Protein AF-A0A432M3Z9-F1 (afdb_monomer_lite)

Secondary structure (DSSP, 8-state):
-PPPPEEEEEEEEEEETT---TTS-EEEEEEEEE---EE-TTSSEEEEEEEEEEEE------GGGTTSSSBS---EEEEEEEEEEEES-TT-GGGGEEEEEEEEEESS-BSS--SSEEEEEEEEEE-SSEEEEEEEEE-TTSSSS---EEEEEEEEE-

Structure (mmCIF, N/CA/C/O backbone):
data_AF-A0A432M3Z9-F1
#
_entry.id   AF-A0A432M3Z9-F1
#
loop_
_atom_site.group_PDB
_atom_site.id
_atom_site.type_symbol
_atom_site.label_atom_id
_atom_site.label_alt_id
_atom_site.label_comp_id
_atom_site.label_asym_id
_atom_site.label_entity_id
_atom_site.label_seq_id
_atom_site.pdbx_PDB_ins_code
_atom_site.Cartn_x
_atom_site.Cartn_y
_atom_site.Cartn_z
_atom_site.occupancy
_atom_site.B_iso_or_equiv
_atom_site.auth_seq_id
_atom_site.auth_comp_id
_atom_site.auth_asym_id
_atom_site.auth_atom_id
_atom_site.pdbx_PDB_model_num
ATOM 1 N N . MET A 1 1 ? -12.834 -13.686 23.225 1.00 42.81 1 MET A N 1
ATOM 2 C CA . MET A 1 1 ? -12.221 -14.576 22.219 1.00 42.81 1 MET A CA 1
ATOM 3 C C . MET A 1 1 ? -11.475 -13.663 21.262 1.00 42.81 1 MET A C 1
ATOM 5 O O . MET A 1 1 ? -12.020 -12.600 21.002 1.00 42.81 1 MET A O 1
ATOM 9 N N . ALA A 1 2 ? -10.248 -13.990 20.851 1.00 51.41 2 ALA A N 1
ATOM 10 C CA . ALA A 1 2 ? -9.587 -13.244 19.776 1.00 51.41 2 ALA A CA 1
ATOM 11 C C . ALA A 1 2 ? -10.415 -13.445 18.501 1.00 51.41 2 ALA A C 1
ATOM 13 O O . ALA A 1 2 ? -10.772 -14.590 18.201 1.00 51.41 2 ALA A O 1
ATOM 14 N N . GLU A 1 3 ? -10.801 -12.364 17.828 1.00 69.38 3 GLU A N 1
ATOM 15 C CA . GLU A 1 3 ? -11.410 -12.488 16.507 1.00 69.38 3 GLU A CA 1
ATOM 16 C C . GLU A 1 3 ? -10.296 -12.853 15.513 1.00 69.38 3 GLU A C 1
ATOM 18 O O . GLU A 1 3 ? -9.117 -12.565 15.719 1.00 69.38 3 GLU A O 1
ATOM 23 N N . GLY A 1 4 ? -10.635 -13.619 14.475 1.00 80.94 4 GLY A N 1
ATOM 24 C CA . GLY A 1 4 ? -9.670 -13.920 13.417 1.00 80.94 4 GLY A CA 1
ATOM 25 C C . GLY A 1 4 ? -9.244 -12.640 12.684 1.00 80.94 4 GLY A C 1
ATOM 26 O O . GLY A 1 4 ? -9.907 -11.611 12.817 1.00 80.94 4 GLY A O 1
ATOM 27 N N . PRO A 1 5 ? -8.164 -12.685 11.884 1.00 92.25 5 PRO A N 1
ATOM 28 C CA . PRO A 1 5 ? -7.791 -11.542 11.064 1.00 92.25 5 PRO A CA 1
ATOM 29 C C . PRO A 1 5 ? -8.953 -11.136 10.155 1.00 92.25 5 PRO A C 1
ATOM 31 O O . PRO A 1 5 ? -9.618 -11.984 9.557 1.00 92.25 5 PRO A O 1
ATOM 34 N N . ARG A 1 6 ? -9.166 -9.828 10.047 1.00 94.75 6 ARG A N 1
ATOM 35 C CA . ARG A 1 6 ? -10.121 -9.220 9.129 1.00 94.75 6 ARG A CA 1
ATOM 36 C C . ARG A 1 6 ? -9.460 -9.057 7.771 1.00 94.75 6 ARG A C 1
ATOM 38 O O . ARG A 1 6 ? -8.341 -8.545 7.695 1.00 94.75 6 ARG A O 1
ATOM 45 N N . PHE A 1 7 ? -10.137 -9.472 6.710 1.00 96.81 7 PHE A N 1
ATOM 46 C CA . PHE A 1 7 ? -9.528 -9.545 5.387 1.00 96.81 7 PHE A CA 1
ATOM 47 C C . PHE A 1 7 ? -10.153 -8.541 4.428 1.00 96.81 7 PHE A C 1
ATOM 49 O O . PHE A 1 7 ? -11.371 -8.380 4.390 1.00 96.81 7 PHE A O 1
ATOM 56 N N . SER A 1 8 ? -9.317 -7.904 3.615 1.00 97.31 8 SER A N 1
ATOM 57 C CA . SER A 1 8 ? -9.739 -6.991 2.556 1.00 97.31 8 SER A CA 1
ATOM 58 C C . SER A 1 8 ? -9.169 -7.422 1.213 1.00 97.31 8 SER A C 1
ATOM 60 O O . SER A 1 8 ? -8.011 -7.829 1.129 1.00 97.31 8 SER A O 1
ATOM 62 N N . ILE A 1 9 ? -9.962 -7.279 0.153 1.00 98.25 9 ILE A N 1
ATOM 63 C CA . ILE A 1 9 ? -9.470 -7.274 -1.229 1.0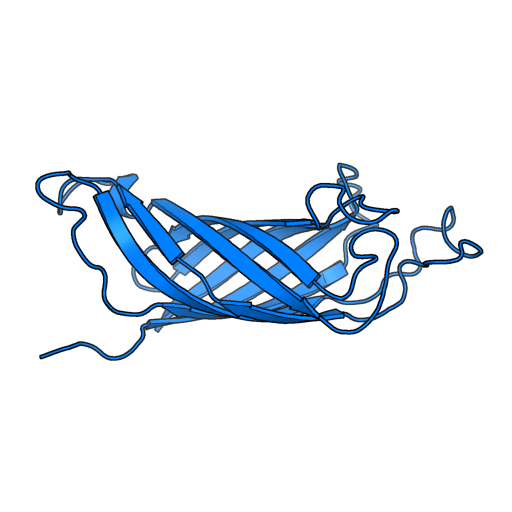0 98.25 9 ILE A CA 1
ATOM 64 C C . ILE A 1 9 ? -9.641 -5.863 -1.776 1.00 98.25 9 ILE A C 1
ATOM 66 O O . ILE A 1 9 ? -10.732 -5.300 -1.705 1.00 98.25 9 ILE A O 1
ATOM 70 N N . GLU A 1 10 ? -8.569 -5.303 -2.321 1.00 98.31 10 GLU A N 1
ATOM 71 C CA . GLU A 1 10 ? -8.475 -3.923 -2.785 1.00 98.31 10 GLU A CA 1
ATOM 72 C C . GLU A 1 10 ? -8.038 -3.902 -4.246 1.00 98.31 10 GLU A C 1
ATOM 74 O O . GLU A 1 10 ? -7.140 -4.642 -4.639 1.00 98.31 10 GLU A O 1
ATOM 79 N N . GLY A 1 11 ? -8.638 -3.032 -5.049 1.00 98.12 11 GLY A N 1
ATOM 80 C CA . GLY A 1 11 ? -8.248 -2.810 -6.436 1.00 98.12 11 GLY A CA 1
ATOM 81 C C . GLY A 1 11 ? -8.195 -1.326 -6.768 1.00 98.12 11 GLY A C 1
ATOM 82 O O . GLY A 1 11 ? -8.856 -0.505 -6.127 1.00 98.12 11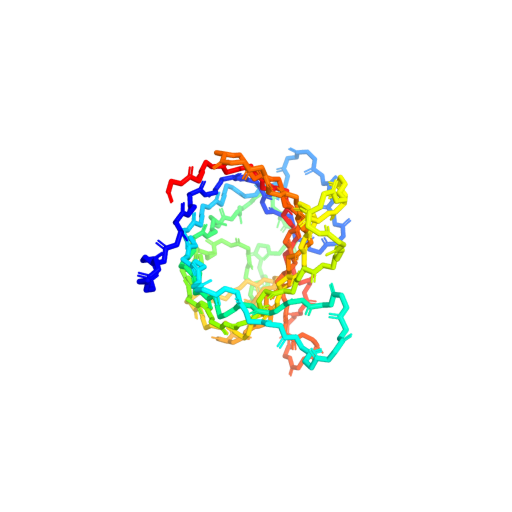 GLY A O 1
ATOM 83 N N . GLY A 1 12 ? -7.406 -0.976 -7.778 1.00 96.31 12 GLY A N 1
ATOM 84 C CA . GLY A 1 12 ? -7.318 0.401 -8.245 1.00 96.31 12 GLY A CA 1
ATOM 85 C C . GLY A 1 12 ? -6.271 0.605 -9.327 1.00 96.31 12 GLY A C 1
ATOM 86 O O . GLY A 1 12 ? -5.938 -0.319 -10.071 1.00 96.31 12 GLY A O 1
ATOM 87 N N . GLU A 1 13 ? -5.736 1.822 -9.383 1.00 94.25 13 GLU A N 1
ATOM 88 C CA . GLU A 1 13 ? -4.682 2.201 -10.322 1.00 94.25 13 GLU A CA 1
ATOM 89 C C . GLU A 1 13 ? -3.447 2.744 -9.604 1.00 94.25 13 GLU A C 1
ATOM 91 O O . GLU A 1 13 ? -3.549 3.478 -8.619 1.00 94.25 13 GLU A O 1
ATOM 96 N N . SER A 1 14 ? -2.278 2.384 -10.135 1.00 93.88 14 SER A N 1
ATOM 97 C CA . SER A 1 14 ? -0.959 2.833 -9.708 1.00 93.88 14 SER A CA 1
ATOM 98 C C . SER A 1 14 ? -0.372 3.844 -10.679 1.00 93.88 14 SER A C 1
ATOM 100 O O . SER A 1 14 ? -0.290 3.597 -11.882 1.00 93.88 14 SER A O 1
ATOM 102 N N . PHE A 1 15 ? 0.112 4.956 -10.140 1.00 92.69 15 PHE A N 1
ATOM 10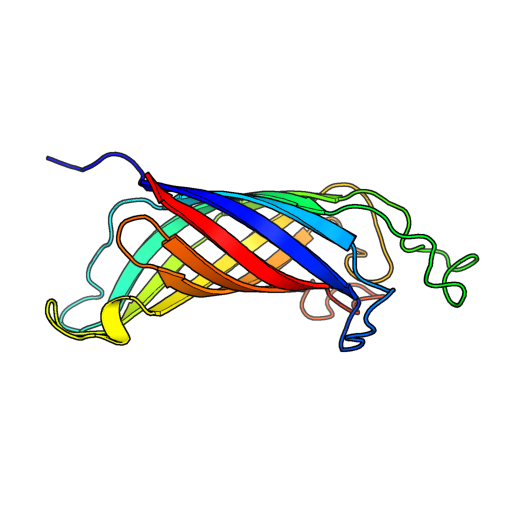3 C CA . PHE A 1 15 ? 0.700 6.071 -10.866 1.00 92.69 15 PHE A CA 1
ATOM 104 C C . PHE A 1 15 ? 2.159 6.261 -10.457 1.00 92.69 15 PHE A C 1
ATOM 106 O O . PHE A 1 15 ? 2.500 6.321 -9.276 1.00 92.69 15 PHE A O 1
ATOM 113 N N . LEU A 1 16 ? 3.030 6.384 -11.455 1.00 90.19 16 LEU A N 1
ATOM 114 C CA . LEU A 1 16 ? 4.470 6.488 -11.255 1.00 90.19 16 LEU A CA 1
ATOM 115 C C . LEU A 1 16 ? 4.864 7.912 -10.835 1.00 90.19 16 LEU A C 1
ATOM 117 O O . LEU A 1 16 ? 4.748 8.866 -11.613 1.00 90.19 16 LEU A O 1
ATOM 121 N N . GLY A 1 17 ? 5.441 8.053 -9.644 1.00 84.25 17 GLY A N 1
ATOM 122 C CA . GLY A 1 17 ? 5.809 9.348 -9.074 1.00 84.25 17 GLY A CA 1
ATOM 123 C C . GLY A 1 17 ? 4.619 10.291 -8.925 1.00 84.25 17 GLY A C 1
ATOM 124 O O . GLY A 1 17 ? 3.508 9.860 -8.641 1.00 84.25 17 GLY A O 1
ATOM 125 N N . GLY A 1 18 ? 4.845 11.594 -9.100 1.00 66.88 18 GLY A N 1
ATOM 126 C CA . GLY A 1 18 ? 3.789 12.615 -9.024 1.00 66.88 18 GLY A CA 1
ATOM 127 C C . GLY A 1 18 ? 2.982 12.804 -10.315 1.00 66.88 18 GLY A C 1
ATOM 128 O O . GLY A 1 18 ? 2.262 13.792 -10.436 1.00 66.88 18 GLY A O 1
ATOM 129 N N . TYR A 1 19 ? 3.140 11.923 -11.307 1.00 61.28 19 TYR A N 1
ATOM 130 C CA . TYR A 1 19 ? 2.476 12.054 -12.603 1.00 61.28 19 TYR A CA 1
ATOM 131 C C . TYR A 1 19 ? 1.135 11.318 -12.587 1.00 61.28 19 TYR A C 1
ATOM 133 O O . TYR A 1 19 ? 1.052 10.144 -12.935 1.00 61.28 19 TYR A O 1
ATOM 141 N N . PHE A 1 20 ? 0.080 12.028 -12.194 1.00 63.25 20 PHE A N 1
ATOM 142 C CA . PHE A 1 20 ? -1.303 11.577 -12.355 1.00 63.25 20 PHE A CA 1
ATOM 143 C C . PHE A 1 20 ? -1.798 11.942 -13.758 1.00 63.25 20 PHE A C 1
ATOM 145 O O . PHE A 1 20 ? -2.567 12.885 -13.940 1.00 63.25 20 PHE A O 1
ATOM 152 N N . THR A 1 21 ? -1.301 11.239 -1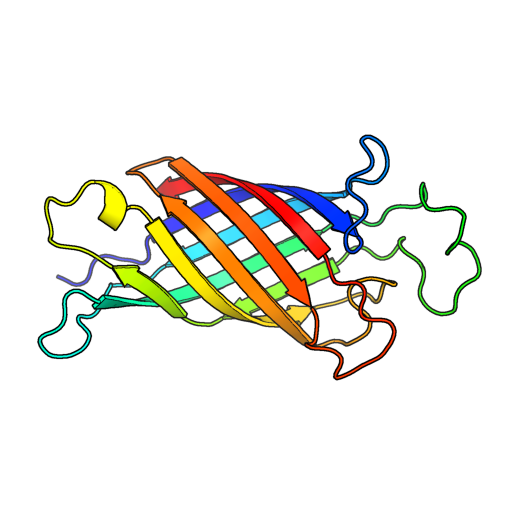4.774 1.00 65.50 21 THR A N 1
ATOM 153 C CA . THR A 1 21 ? -1.847 11.347 -16.132 1.00 65.50 21 THR A CA 1
ATOM 154 C C . THR A 1 21 ? -2.887 10.250 -16.326 1.00 65.50 21 THR A C 1
ATOM 156 O O . THR A 1 21 ? -2.597 9.083 -16.074 1.00 65.50 21 THR A O 1
ATOM 159 N N . TRP A 1 22 ? -4.069 10.605 -16.837 1.00 59.25 22 TRP A N 1
ATOM 160 C CA . TRP A 1 22 ? -5.205 9.691 -17.045 1.00 59.25 22 TRP A CA 1
ATOM 161 C C . TRP A 1 22 ? -4.897 8.426 -17.866 1.00 59.25 22 TRP A C 1
ATOM 163 O O . TRP A 1 22 ? -5.642 7.462 -17.778 1.00 59.25 22 TRP A O 1
ATOM 173 N N . ASN A 1 23 ? -3.808 8.410 -18.641 1.00 68.06 23 ASN A N 1
ATOM 174 C CA . ASN A 1 23 ? -3.412 7.274 -19.477 1.00 68.06 23 ASN A CA 1
ATOM 175 C C . ASN A 1 23 ? -2.127 6.574 -19.014 1.00 68.06 23 ASN A C 1
ATOM 177 O O . ASN A 1 23 ? -1.641 5.728 -19.757 1.00 68.06 23 ASN A O 1
ATOM 181 N N . ASP A 1 24 ? -1.577 6.911 -17.840 1.00 80.62 24 ASP A N 1
ATOM 182 C CA . ASP A 1 24 ? -0.309 6.366 -17.313 1.00 80.62 24 ASP A CA 1
ATOM 183 C C . ASP A 1 24 ? -0.503 5.456 -16.079 1.00 80.62 24 ASP A C 1
ATOM 185 O O . ASP A 1 24 ? 0.476 5.037 -15.446 1.00 80.62 24 ASP A O 1
ATOM 189 N N . GLY A 1 25 ? -1.759 5.162 -15.729 1.00 88.56 25 GLY A N 1
ATOM 190 C CA . GLY A 1 25 ? -2.119 4.234 -14.662 1.00 88.56 25 GLY A CA 1
ATOM 191 C C . GLY A 1 25 ? -1.765 2.788 -15.019 1.00 88.56 25 GLY A C 1
ATOM 192 O O . GLY A 1 25 ? -1.808 2.391 -16.185 1.00 88.56 25 GLY A O 1
ATOM 193 N N . ALA A 1 26 ? -1.403 1.998 -14.011 1.00 93.25 26 ALA A N 1
ATOM 194 C CA . ALA A 1 26 ? -1.356 0.541 -14.100 1.00 93.25 26 ALA A CA 1
ATOM 195 C C . ALA A 1 26 ? -2.386 -0.074 -13.152 1.00 93.25 26 ALA A C 1
ATOM 197 O O . ALA A 1 26 ? -2.409 0.314 -11.979 1.00 93.25 26 ALA A O 1
ATOM 198 N N . PRO A 1 27 ? -3.186 -1.050 -13.607 1.00 96.06 27 PRO A N 1
ATOM 199 C CA . PRO A 1 27 ? -4.042 -1.824 -12.724 1.00 96.06 27 PRO A CA 1
ATOM 200 C C . PRO A 1 27 ? -3.252 -2.417 -11.556 1.00 96.06 27 PRO A C 1
ATOM 202 O O . PRO A 1 27 ? -2.118 -2.874 -11.713 1.00 96.06 27 PRO A O 1
ATOM 205 N N . THR A 1 28 ? -3.856 -2.408 -10.376 1.00 98.00 28 THR A N 1
ATOM 206 C CA . THR A 1 28 ? -3.258 -2.988 -9.176 1.00 98.00 28 THR A CA 1
ATOM 207 C C . THR A 1 28 ? -4.312 -3.675 -8.320 1.00 98.00 28 THR A C 1
ATOM 209 O O . THR A 1 28 ? -5.474 -3.258 -8.298 1.00 98.00 28 THR A O 1
ATOM 212 N N . VAL A 1 29 ? -3.910 -4.742 -7.633 1.00 98.44 29 VAL A N 1
ATOM 213 C CA . VAL A 1 29 ? -4.757 -5.506 -6.715 1.00 98.44 29 VAL A CA 1
ATOM 214 C C . VAL A 1 29 ? -3.969 -5.905 -5.476 1.00 98.44 29 VAL A C 1
ATOM 216 O O . VAL A 1 29 ? -2.799 -6.281 -5.560 1.00 98.44 29 VAL A O 1
ATOM 219 N N . PHE A 1 30 ? -4.623 -5.852 -4.322 1.00 98.62 30 PHE A N 1
ATOM 220 C CA . PHE A 1 30 ? -4.053 -6.242 -3.043 1.00 98.62 30 PHE A CA 1
ATOM 221 C C . PHE A 1 30 ? -5.029 -7.088 -2.239 1.00 98.62 30 PHE A C 1
ATOM 223 O O . PHE A 1 30 ? -6.243 -6.912 -2.311 1.00 98.62 30 PHE A O 1
ATOM 230 N N . ALA A 1 31 ? -4.470 -7.991 -1.447 1.00 98.50 31 ALA A N 1
ATOM 231 C CA . ALA A 1 31 ? -5.155 -8.682 -0.374 1.00 98.50 31 ALA A CA 1
ATOM 232 C C . ALA A 1 31 ? -4.471 -8.305 0.939 1.00 98.50 31 ALA A C 1
ATOM 234 O O . ALA A 1 31 ? -3.251 -8.434 1.058 1.00 98.50 31 ALA A O 1
ATOM 235 N N . GLU A 1 32 ? -5.246 -7.850 1.913 1.00 97.94 32 GLU A N 1
ATOM 236 C CA . GLU A 1 32 ? -4.748 -7.417 3.214 1.00 97.94 32 GLU A CA 1
ATOM 237 C C . GLU A 1 32 ? -5.415 -8.228 4.325 1.00 97.94 32 GLU A C 1
ATOM 239 O O . GLU A 1 32 ? -6.616 -8.487 4.285 1.00 97.94 32 GLU A O 1
ATOM 244 N N . ALA A 1 33 ? -4.628 -8.625 5.320 1.00 97.81 33 ALA A N 1
ATOM 245 C CA . ALA A 1 33 ? -5.091 -9.226 6.560 1.00 97.81 33 ALA A CA 1
ATOM 246 C C . ALA A 1 33 ? -4.701 -8.309 7.721 1.00 97.81 33 ALA A C 1
ATOM 248 O O . ALA A 1 33 ? -3.516 -8.046 7.928 1.00 97.81 33 ALA A O 1
ATOM 249 N N . VAL A 1 34 ? -5.689 -7.842 8.482 1.00 97.19 34 VAL A N 1
ATOM 250 C CA . VAL A 1 34 ? -5.502 -6.976 9.652 1.00 97.19 34 VAL A CA 1
ATOM 251 C C . VAL A 1 34 ? -5.884 -7.757 10.898 1.00 97.19 34 VAL A C 1
ATOM 253 O O . VAL A 1 34 ? -6.988 -8.289 10.995 1.00 97.19 34 VAL A O 1
ATOM 256 N N . PHE A 1 35 ? -4.959 -7.839 11.844 1.00 96.62 35 PHE A N 1
ATOM 257 C CA . PHE A 1 35 ? -5.134 -8.594 13.080 1.00 96.62 35 PHE A CA 1
ATOM 258 C C . PHE A 1 35 ? -5.796 -7.735 14.167 1.00 96.62 35 PHE A C 1
ATOM 260 O O . PHE A 1 35 ? -6.142 -6.573 13.943 1.00 96.62 35 PHE A O 1
ATOM 267 N N . ASP A 1 36 ? -5.982 -8.314 15.352 1.00 94.81 36 ASP A N 1
ATOM 268 C CA . ASP A 1 36 ? -6.600 -7.628 16.483 1.00 94.81 36 ASP A CA 1
ATOM 269 C C . ASP A 1 36 ? -5.895 -6.302 16.815 1.00 94.81 36 ASP A C 1
ATOM 271 O O . ASP A 1 36 ? -4.667 -6.207 16.887 1.00 94.81 36 ASP A O 1
ATOM 275 N N . ALA A 1 37 ? -6.702 -5.265 17.042 1.00 93.62 37 ALA A N 1
ATOM 276 C CA . ALA A 1 37 ? -6.211 -3.957 17.441 1.00 93.62 37 ALA A CA 1
ATOM 277 C C . ALA A 1 37 ? -5.890 -3.924 18.941 1.00 93.62 37 ALA A C 1
ATOM 279 O O . ALA A 1 37 ? -6.686 -4.321 19.793 1.00 93.62 37 ALA A O 1
ATOM 280 N N . HIS A 1 38 ? -4.738 -3.358 19.271 1.00 93.88 38 HIS A N 1
ATOM 281 C CA . HIS A 1 38 ? -4.230 -3.211 20.622 1.00 93.88 38 HIS A CA 1
ATOM 282 C C . HIS A 1 38 ? -4.152 -1.729 21.012 1.00 93.88 38 HIS A C 1
ATOM 284 O O . HIS A 1 38 ? -3.668 -0.907 20.228 1.00 93.88 38 HIS A O 1
ATOM 290 N N . PRO A 1 39 ? -4.598 -1.350 22.223 1.00 93.62 39 PRO A N 1
ATOM 291 C CA . PRO A 1 39 ? -4.466 0.019 22.702 1.00 93.62 39 PRO A CA 1
ATOM 292 C C . PRO A 1 39 ? -2.997 0.380 22.932 1.00 93.62 39 PRO A C 1
ATOM 294 O O . PRO A 1 39 ? -2.197 -0.429 23.409 1.00 93.62 39 PRO A O 1
ATOM 297 N N . MET A 1 40 ? -2.640 1.626 22.631 1.00 91.94 40 MET A N 1
ATOM 298 C CA . MET A 1 40 ? -1.323 2.170 22.936 1.00 91.94 40 MET A CA 1
ATOM 299 C C . MET A 1 40 ? -1.363 2.876 24.296 1.00 91.94 40 MET A C 1
ATOM 301 O O . MET A 1 40 ? -1.632 4.078 24.394 1.00 91.94 40 MET A O 1
ATOM 305 N N . GLY A 1 41 ? -1.115 2.106 25.358 1.00 88.75 41 GLY A N 1
ATOM 306 C CA . GLY A 1 41 ? -1.170 2.590 26.738 1.00 88.75 41 GLY A CA 1
ATOM 307 C C . GLY A 1 41 ? -2.540 3.183 27.082 1.00 88.75 41 GLY A C 1
ATOM 308 O O . GLY A 1 41 ? -3.569 2.597 26.763 1.00 88.75 41 GLY A O 1
ATOM 309 N N . ASN A 1 42 ? -2.543 4.371 27.693 1.00 87.50 42 ASN A N 1
ATOM 310 C CA . ASN A 1 42 ? -3.765 5.098 28.070 1.00 87.50 42 ASN A CA 1
ATOM 311 C C . ASN A 1 42 ? -4.231 6.106 26.999 1.00 87.50 42 ASN A C 1
ATOM 313 O O . ASN A 1 42 ? -4.997 7.019 27.305 1.00 87.50 42 ASN A O 1
ATOM 317 N N . SER A 1 43 ? -3.723 6.014 25.767 1.00 88.38 43 SER A N 1
ATOM 318 C CA . SER A 1 43 ? -4.066 6.951 24.691 1.00 88.38 43 SER A CA 1
ATOM 319 C C . SER A 1 43 ? -5.288 6.496 23.885 1.00 88.38 43 SER A C 1
ATOM 321 O O . SER A 1 43 ? -5.716 5.348 23.965 1.00 88.38 43 SER A O 1
ATOM 323 N N . ALA A 1 44 ? -5.822 7.392 23.049 1.00 89.50 44 ALA A N 1
ATOM 324 C CA . ALA A 1 44 ? -6.857 7.064 22.063 1.00 89.50 44 ALA A CA 1
ATOM 325 C C . ALA A 1 44 ? -6.293 6.422 20.776 1.00 89.50 44 ALA A C 1
ATOM 327 O O . ALA A 1 44 ? -7.009 6.322 19.777 1.00 89.50 44 ALA A O 1
ATOM 328 N N . PHE A 1 45 ? -5.011 6.037 20.771 1.00 92.25 45 PHE A N 1
ATOM 329 C CA . PHE A 1 45 ? -4.392 5.322 19.661 1.00 92.25 45 PHE A CA 1
ATOM 330 C C . PHE A 1 45 ? -4.514 3.818 19.854 1.00 92.25 45 PHE A C 1
ATOM 332 O O . PHE A 1 45 ? -4.277 3.279 20.937 1.00 92.25 45 PHE A O 1
ATOM 339 N N . THR A 1 46 ? -4.816 3.141 18.756 1.00 95.19 46 THR A N 1
ATOM 340 C CA . THR A 1 46 ? -4.730 1.688 18.655 1.00 95.19 46 THR A CA 1
ATOM 341 C C . THR A 1 46 ? -3.805 1.326 17.508 1.00 95.19 46 THR A C 1
ATOM 343 O O . THR A 1 46 ? -3.676 2.089 16.546 1.00 95.19 46 THR A O 1
ATOM 346 N N . TRP A 1 47 ? -3.145 0.183 17.628 1.00 96.06 47 TRP A N 1
ATOM 347 C CA . TRP A 1 47 ? -2.318 -0.380 16.577 1.00 96.06 47 TRP A CA 1
ATOM 348 C C . TRP A 1 47 ? -2.707 -1.837 16.340 1.00 96.06 47 TRP A C 1
ATOM 350 O O . TRP A 1 47 ? -3.030 -2.547 17.285 1.00 96.06 47 TRP A O 1
ATOM 360 N N . ALA A 1 48 ? -2.674 -2.283 15.096 1.00 97.25 48 ALA A N 1
ATOM 361 C CA . ALA A 1 48 ? -2.932 -3.660 14.706 1.00 97.25 48 ALA A CA 1
ATOM 362 C C . ALA A 1 48 ? -1.796 -4.127 13.790 1.00 97.25 48 ALA A C 1
ATOM 364 O O . ALA A 1 48 ? -1.396 -3.360 12.910 1.00 97.25 48 ALA A O 1
ATOM 365 N N . PRO A 1 49 ? -1.263 -5.347 13.957 1.00 98.00 49 PRO A N 1
ATOM 366 C CA . PRO A 1 49 ? -0.440 -5.957 12.922 1.00 98.00 49 PRO A CA 1
ATOM 367 C C . PRO A 1 49 ? -1.229 -6.070 11.612 1.00 98.00 49 PRO A C 1
ATOM 369 O O . PRO A 1 49 ? -2.434 -6.339 11.638 1.00 98.00 49 PRO A O 1
ATOM 372 N N . ASP A 1 50 ? -0.558 -5.911 10.475 1.00 97.94 50 ASP A N 1
ATOM 373 C CA . ASP A 1 50 ? -1.149 -6.160 9.159 1.00 97.94 50 ASP A CA 1
ATOM 374 C C . ASP A 1 50 ? -0.165 -6.832 8.187 1.00 97.94 50 ASP A C 1
ATOM 376 O O . ASP A 1 50 ? 1.057 -6.719 8.310 1.00 97.94 50 ASP A O 1
ATOM 380 N N . ILE A 1 51 ? -0.712 -7.586 7.231 1.00 98.31 51 ILE A N 1
ATOM 381 C CA . ILE A 1 51 ? 0.030 -8.246 6.150 1.00 98.31 51 ILE A CA 1
ATOM 382 C C . ILE A 1 51 ? -0.684 -7.961 4.836 1.00 98.31 51 ILE A C 1
ATOM 384 O O . ILE A 1 51 ? -1.895 -8.146 4.743 1.00 98.31 51 ILE A O 1
ATOM 388 N N . THR A 1 52 ? 0.077 -7.584 3.812 1.00 98.56 52 THR A N 1
ATOM 389 C CA . THR A 1 52 ? -0.440 -7.272 2.477 1.00 98.56 52 THR A CA 1
ATOM 390 C C . THR A 1 52 ? 0.285 -8.101 1.428 1.00 98.56 52 THR A C 1
ATOM 392 O O . THR A 1 52 ? 1.509 -8.056 1.341 1.00 98.56 52 THR A O 1
ATOM 395 N N . ALA A 1 53 ? -0.454 -8.817 0.589 1.00 98.62 53 ALA A N 1
ATOM 396 C CA . ALA A 1 53 ? 0.052 -9.374 -0.661 1.00 98.62 53 ALA A CA 1
ATOM 397 C C . ALA A 1 53 ? -0.511 -8.561 -1.828 1.00 98.62 53 ALA A C 1
ATOM 399 O O . ALA A 1 53 ? -1.670 -8.154 -1.794 1.00 98.62 53 ALA A O 1
ATOM 400 N N . GLY A 1 54 ? 0.295 -8.305 -2.854 1.00 98.31 54 GLY A N 1
ATOM 401 C CA . GLY A 1 54 ? -0.090 -7.386 -3.919 1.00 98.31 54 GLY A CA 1
ATOM 402 C C . GLY A 1 54 ? 0.474 -7.725 -5.280 1.00 98.31 54 GLY A C 1
ATOM 403 O O . GLY A 1 54 ? 1.515 -8.377 -5.398 1.00 98.31 54 GLY A O 1
ATOM 404 N N . TRP A 1 55 ? -0.208 -7.220 -6.299 1.00 98.44 55 TRP A N 1
ATOM 405 C CA . TRP A 1 55 ? 0.249 -7.227 -7.674 1.00 98.44 55 TRP A CA 1
ATOM 406 C C . TRP A 1 55 ? -0.003 -5.870 -8.329 1.00 98.44 55 TRP A C 1
ATOM 408 O O . TRP A 1 55 ? -1.116 -5.352 -8.263 1.00 98.44 55 TRP A O 1
ATOM 418 N N . ILE A 1 56 ? 1.021 -5.319 -8.981 1.00 97.56 56 ILE A N 1
ATOM 419 C CA . ILE A 1 56 ? 0.944 -4.089 -9.774 1.00 97.56 56 ILE A CA 1
ATOM 420 C C . ILE A 1 56 ? 1.332 -4.436 -11.207 1.00 97.56 56 ILE A C 1
ATOM 422 O O . ILE A 1 56 ? 2.389 -5.035 -11.441 1.00 97.56 56 ILE A O 1
ATOM 426 N N . ASP A 1 57 ? 0.499 -4.038 -12.163 1.00 96.56 57 ASP A N 1
ATOM 427 C CA . ASP A 1 57 ? 0.774 -4.284 -13.568 1.00 96.56 57 ASP A CA 1
ATOM 428 C C . ASP A 1 57 ? 1.967 -3.464 -14.084 1.00 96.56 57 ASP A C 1
ATOM 430 O O . ASP A 1 57 ? 2.268 -2.355 -13.622 1.00 96.56 57 ASP A O 1
ATOM 434 N N . GLY A 1 58 ? 2.628 -4.013 -15.097 1.00 93.06 58 GLY A N 1
ATOM 435 C CA . GLY A 1 58 ? 3.594 -3.283 -15.895 1.00 93.06 58 GLY A CA 1
ATOM 436 C C . GLY A 1 58 ? 2.882 -2.347 -16.869 1.00 93.06 58 GLY A C 1
ATOM 437 O O . GLY A 1 58 ? 1.760 -2.593 -17.299 1.00 93.06 58 GLY A O 1
ATOM 438 N N . ARG A 1 59 ? 3.548 -1.266 -17.269 1.00 90.06 59 ARG A N 1
ATOM 439 C CA . ARG A 1 59 ? 3.037 -0.314 -18.261 1.00 90.06 59 ARG A CA 1
ATOM 440 C C . ARG A 1 59 ? 4.104 0.045 -19.298 1.00 90.06 59 ARG A C 1
ATOM 442 O O . ARG A 1 59 ? 5.289 0.127 -18.988 1.00 90.06 59 ARG A O 1
ATOM 449 N N . ASP A 1 60 ? 3.696 0.224 -20.558 1.00 84.31 60 ASP A N 1
ATOM 450 C CA . ASP A 1 60 ? 4.579 0.622 -21.683 1.00 84.31 60 ASP A CA 1
ATOM 451 C C . ASP A 1 60 ? 4.145 1.939 -22.369 1.00 84.31 60 ASP A C 1
ATOM 453 O O . ASP A 1 60 ? 4.688 2.385 -23.382 1.00 84.31 60 ASP A O 1
ATOM 457 N N . ASN A 1 61 ? 3.142 2.597 -21.808 1.00 76.31 61 ASN A N 1
ATOM 458 C CA . ASN A 1 61 ? 2.661 3.913 -22.229 1.00 76.31 61 ASN A CA 1
ATOM 459 C C . ASN A 1 61 ? 3.664 5.044 -21.923 1.00 76.31 61 ASN A C 1
ATOM 461 O O . ASN A 1 61 ? 3.667 6.065 -22.610 1.00 76.31 61 ASN A O 1
ATOM 465 N N . ILE A 1 62 ? 4.592 4.851 -20.978 1.00 82.06 62 ILE A N 1
ATOM 466 C CA . ILE A 1 62 ? 5.585 5.865 -20.598 1.00 82.06 62 ILE A CA 1
ATOM 467 C C . ILE A 1 62 ? 6.835 5.768 -21.494 1.00 82.06 62 ILE A C 1
ATOM 469 O O . ILE A 1 62 ? 7.900 5.273 -21.106 1.00 82.06 62 ILE A O 1
ATOM 473 N N . SER A 1 63 ? 6.713 6.292 -22.718 1.00 80.88 63 SER A N 1
ATOM 474 C CA . SER A 1 63 ? 7.744 6.231 -23.772 1.00 80.88 63 SER A CA 1
ATOM 475 C C . SER A 1 63 ? 9.126 6.739 -23.336 1.00 80.88 63 SER A C 1
ATOM 477 O O . SER A 1 63 ? 10.141 6.168 -23.741 1.00 80.88 63 SER A O 1
ATOM 479 N N . ARG A 1 64 ? 9.183 7.739 -22.441 1.00 83.06 64 ARG A N 1
ATOM 480 C CA . ARG A 1 64 ? 10.434 8.305 -21.893 1.00 83.06 64 ARG A CA 1
ATOM 481 C C . ARG A 1 64 ? 11.344 7.283 -21.198 1.00 83.06 64 ARG A C 1
ATOM 483 O O . ARG A 1 64 ? 12.535 7.540 -21.068 1.00 83.06 64 ARG A O 1
ATOM 490 N N . PHE A 1 65 ? 10.813 6.143 -20.745 1.00 84.88 65 PHE A N 1
ATOM 491 C CA . PHE A 1 65 ? 11.582 5.111 -20.034 1.00 84.88 65 PHE A CA 1
ATOM 492 C C . PHE A 1 65 ? 11.775 3.820 -20.831 1.00 84.88 65 PHE A C 1
ATOM 494 O O . PHE A 1 65 ? 12.306 2.846 -20.301 1.00 84.88 65 PHE A O 1
ATOM 501 N N . ARG A 1 66 ? 11.393 3.809 -22.113 1.00 82.00 66 ARG A N 1
ATOM 502 C CA . ARG A 1 66 ? 11.449 2.627 -22.986 1.00 82.00 66 ARG A CA 1
ATOM 503 C C . ARG A 1 66 ? 12.839 1.989 -23.077 1.00 82.00 66 ARG A C 1
ATOM 505 O O . ARG A 1 66 ? 12.917 0.767 -23.158 1.00 82.00 66 ARG A O 1
ATOM 512 N N . TYR A 1 67 ? 13.890 2.811 -23.048 1.00 84.50 67 TYR A N 1
ATOM 513 C CA . TYR A 1 67 ? 15.297 2.404 -23.183 1.00 84.50 67 TYR A CA 1
ATOM 514 C C . TYR A 1 67 ? 16.121 2.632 -21.908 1.00 84.50 67 TYR A C 1
ATOM 516 O O . TYR A 1 67 ? 17.348 2.563 -21.935 1.00 84.50 67 TYR A O 1
ATOM 524 N N . ALA A 1 68 ? 15.467 2.954 -20.790 1.00 84.94 68 ALA A N 1
ATOM 525 C CA . ALA A 1 68 ? 16.159 3.116 -19.521 1.00 84.94 68 ALA A CA 1
ATOM 526 C C . ALA A 1 68 ? 16.528 1.743 -18.931 1.00 84.94 68 ALA A C 1
ATOM 528 O O . ALA A 1 68 ? 15.833 0.757 -19.165 1.00 84.94 68 ALA A O 1
ATOM 529 N N . ARG A 1 69 ? 17.600 1.689 -18.122 1.00 86.44 69 ARG A N 1
ATOM 530 C CA . ARG A 1 69 ? 18.052 0.455 -17.442 1.00 86.44 69 ARG A CA 1
ATOM 531 C C . ARG A 1 69 ? 16.919 -0.241 -16.681 1.00 86.44 69 ARG A C 1
ATOM 533 O O . ARG A 1 69 ? 16.820 -1.459 -16.718 1.00 86.44 69 ARG A O 1
ATOM 540 N N . TYR A 1 70 ? 16.095 0.547 -15.998 1.00 87.94 70 TYR A N 1
ATOM 541 C CA . TYR A 1 70 ? 14.824 0.098 -15.444 1.00 87.94 70 TYR A CA 1
ATOM 542 C C . TYR A 1 70 ? 13.712 0.635 -16.332 1.00 87.94 70 TYR A C 1
ATOM 544 O O . TYR A 1 70 ? 13.714 1.820 -16.656 1.00 87.94 70 TYR A O 1
ATOM 552 N N . THR A 1 71 ? 12.776 -0.203 -16.752 1.00 91.44 71 THR A N 1
ATOM 553 C CA . THR A 1 71 ? 11.651 0.267 -17.570 1.00 91.44 71 THR A CA 1
ATOM 554 C C . THR A 1 71 ? 10.440 0.524 -16.673 1.00 91.44 71 THR A C 1
ATOM 556 O O . THR A 1 71 ? 10.583 0.751 -15.473 1.00 91.44 71 THR A O 1
ATOM 559 N N . THR A 1 72 ? 9.240 0.539 -17.239 1.00 91.06 72 THR A N 1
ATOM 560 C CA . THR A 1 72 ? 7.985 0.527 -16.471 1.00 91.06 72 THR A CA 1
ATOM 561 C C . THR A 1 72 ? 7.177 -0.747 -16.721 1.00 91.06 72 THR A C 1
ATOM 563 O O . THR A 1 72 ? 6.076 -0.867 -16.207 1.00 91.06 72 THR A O 1
ATOM 566 N N . ARG A 1 73 ? 7.742 -1.710 -17.467 1.00 92.88 73 ARG A N 1
ATOM 567 C CA . ARG A 1 73 ? 7.041 -2.885 -18.006 1.00 92.88 73 ARG A CA 1
ATOM 568 C C . ARG A 1 73 ? 6.990 -4.089 -17.074 1.00 92.88 73 ARG A C 1
ATOM 570 O O . ARG A 1 73 ? 6.217 -5.001 -17.333 1.00 92.88 73 ARG A O 1
ATOM 577 N N . ASP A 1 74 ? 7.838 -4.131 -16.056 1.00 94.94 74 ASP A N 1
ATOM 578 C CA . ASP A 1 74 ? 7.876 -5.265 -15.141 1.00 94.94 74 ASP A CA 1
ATOM 579 C C . ASP A 1 74 ? 6.599 -5.292 -14.298 1.00 94.94 74 ASP A C 1
ATOM 581 O O . ASP A 1 74 ? 6.259 -4.299 -13.655 1.00 94.94 74 ASP A O 1
ATOM 585 N N . HIS A 1 75 ? 5.937 -6.446 -14.262 1.00 96.50 75 HIS A N 1
ATOM 586 C CA . HIS A 1 75 ? 4.889 -6.715 -13.284 1.00 96.50 75 HIS A CA 1
ATOM 587 C C . HIS A 1 75 ? 5.519 -6.909 -11.901 1.00 96.50 75 HIS A C 1
ATOM 589 O O . HIS A 1 75 ? 6.528 -7.612 -11.755 1.00 96.50 75 HIS A O 1
ATOM 595 N N . ILE A 1 76 ? 4.906 -6.324 -10.879 1.00 97.50 76 ILE A N 1
ATOM 596 C CA . ILE A 1 76 ? 5.416 -6.354 -9.511 1.00 97.50 76 ILE A CA 1
ATOM 597 C C . ILE A 1 76 ? 4.518 -7.252 -8.676 1.00 97.50 76 ILE A C 1
ATOM 599 O O . ILE A 1 76 ? 3.357 -6.926 -8.471 1.00 97.50 76 ILE A O 1
ATOM 603 N N . TRP A 1 77 ? 5.060 -8.356 -8.167 1.00 98.19 77 TRP A N 1
ATOM 604 C CA . TRP A 1 77 ? 4.444 -9.126 -7.087 1.00 98.19 77 TRP A CA 1
ATOM 605 C C . TRP A 1 77 ? 5.089 -8.724 -5.779 1.00 98.19 77 TRP A C 1
ATOM 607 O O . TRP A 1 77 ? 6.316 -8.650 -5.720 1.00 98.19 77 TRP A O 1
ATOM 617 N N . MET A 1 78 ? 4.299 -8.499 -4.736 1.00 97.75 78 MET A N 1
ATOM 618 C CA . MET A 1 78 ? 4.832 -8.036 -3.463 1.00 97.75 78 MET A CA 1
ATOM 619 C C . MET A 1 78 ? 4.180 -8.676 -2.247 1.00 97.75 78 MET A C 1
ATOM 621 O O . MET A 1 78 ? 3.024 -9.098 -2.279 1.00 97.75 78 MET A O 1
ATOM 625 N N . LEU A 1 79 ? 4.948 -8.689 -1.163 1.00 98.44 79 LEU A N 1
ATOM 626 C CA . LEU A 1 79 ? 4.510 -9.032 0.179 1.00 98.44 79 LEU A CA 1
ATOM 627 C C . LEU A 1 79 ? 5.017 -7.956 1.139 1.00 98.44 79 LEU A C 1
ATOM 629 O O . LEU A 1 79 ? 6.194 -7.596 1.112 1.00 98.44 79 LEU A O 1
ATOM 633 N N . ALA A 1 80 ? 4.136 -7.456 1.989 1.00 98.38 80 ALA A N 1
ATOM 634 C CA . ALA A 1 80 ? 4.431 -6.464 3.004 1.00 98.38 80 ALA A CA 1
ATOM 635 C C . ALA A 1 80 ? 3.872 -6.921 4.349 1.00 98.38 80 ALA A C 1
ATOM 637 O O . ALA A 1 80 ? 2.872 -7.636 4.405 1.00 98.38 80 ALA A O 1
ATOM 638 N N . GLY A 1 81 ? 4.520 -6.512 5.431 1.00 98.44 81 GLY A N 1
ATOM 639 C CA . GLY A 1 81 ? 4.031 -6.763 6.780 1.00 98.44 81 GLY A CA 1
ATOM 640 C C . GLY A 1 81 ? 4.421 -5.617 7.688 1.00 98.44 81 GLY A C 1
ATOM 641 O O . GLY A 1 81 ? 5.556 -5.146 7.625 1.00 98.44 81 GLY A O 1
ATOM 642 N N . GLY A 1 82 ? 3.494 -5.146 8.511 1.00 98.06 82 GLY A N 1
ATOM 643 C CA . GLY A 1 82 ? 3.736 -3.975 9.329 1.00 98.06 82 GLY A CA 1
ATOM 644 C C . GLY A 1 82 ? 2.649 -3.728 10.351 1.00 98.06 82 GLY A C 1
ATOM 645 O O . GLY A 1 82 ? 2.198 -4.641 11.047 1.00 98.06 82 GLY A O 1
ATOM 646 N N . VAL A 1 83 ? 2.328 -2.449 10.504 1.00 97.94 83 VAL A N 1
ATOM 647 C CA . VAL A 1 83 ? 1.407 -1.976 11.525 1.00 97.94 83 VAL A CA 1
ATOM 648 C C . VAL A 1 83 ? 0.447 -0.951 10.951 1.00 97.94 83 VAL A C 1
ATOM 650 O O . VAL A 1 83 ? 0.837 0.003 10.273 1.00 97.94 83 VAL A O 1
ATOM 653 N N . ARG A 1 84 ? -0.816 -1.119 11.320 1.00 97.56 84 ARG A N 1
ATOM 654 C CA . ARG A 1 84 ? -1.898 -0.175 11.104 1.00 97.56 84 ARG A CA 1
ATOM 655 C C . ARG A 1 84 ? -2.196 0.566 12.391 1.00 97.56 84 ARG A C 1
ATOM 657 O O . ARG A 1 84 ? -2.359 -0.046 13.436 1.00 97.56 84 ARG A O 1
ATOM 664 N N . PHE A 1 85 ? -2.349 1.875 12.299 1.00 96.31 85 PHE A N 1
ATOM 665 C CA . PHE A 1 85 ? -2.723 2.760 13.388 1.00 96.31 85 PHE A CA 1
ATOM 666 C C . PHE A 1 85 ? -4.105 3.345 13.149 1.00 96.31 85 PHE A C 1
ATOM 668 O O . PHE A 1 85 ? -4.431 3.759 12.036 1.00 96.31 85 PHE A O 1
ATOM 675 N N . GLN A 1 86 ? -4.889 3.441 14.215 1.00 95.00 86 GLN A N 1
ATOM 676 C CA . GLN A 1 86 ? -6.163 4.150 14.232 1.00 95.00 86 GLN A CA 1
ATOM 677 C C . GLN A 1 86 ? -6.206 5.079 15.438 1.00 95.00 86 GLN A C 1
ATOM 679 O O . GLN A 1 86 ? -5.641 4.777 16.493 1.00 95.00 86 GLN A O 1
ATOM 684 N N . TYR A 1 87 ? -6.902 6.201 15.285 1.00 91.56 87 TYR A N 1
ATOM 685 C CA . TYR A 1 87 ? -7.071 7.196 16.334 1.00 91.56 87 TYR A CA 1
ATOM 686 C C . TYR A 1 87 ? -8.551 7.493 16.552 1.00 91.56 87 TYR A C 1
ATOM 688 O O . TYR A 1 87 ? -9.276 7.768 15.597 1.00 91.56 87 TYR A O 1
ATOM 696 N N . GLY A 1 88 ? -8.985 7.491 17.811 1.00 86.50 88 GLY A N 1
ATOM 697 C CA . GLY A 1 88 ? -10.281 8.034 18.205 1.00 86.50 88 GLY A CA 1
ATOM 698 C C . GLY A 1 88 ? -11.002 7.252 19.288 1.00 86.50 88 GLY A C 1
ATOM 699 O O . GLY A 1 88 ? -10.734 6.075 19.530 1.00 86.50 88 GLY A O 1
ATOM 700 N N . ALA A 1 89 ? -11.947 7.938 19.931 1.00 80.44 89 ALA A N 1
ATOM 701 C CA . ALA A 1 89 ? -12.880 7.325 20.869 1.00 80.44 89 ALA A CA 1
ATOM 702 C C . ALA A 1 89 ? -13.757 6.270 20.161 1.00 80.44 89 ALA A C 1
ATOM 704 O O . ALA A 1 89 ? -13.958 6.375 18.946 1.00 80.44 89 ALA A O 1
ATOM 705 N N . PRO A 1 90 ? -14.290 5.259 20.877 1.00 73.88 90 PRO A N 1
ATOM 706 C CA . PRO A 1 90 ? -15.031 4.153 20.270 1.00 73.88 90 PRO A CA 1
ATOM 707 C C . PRO A 1 90 ? -16.168 4.562 19.319 1.00 73.88 90 PRO A C 1
ATOM 709 O O . PRO A 1 90 ? -16.416 3.853 18.345 1.00 73.88 90 PRO A O 1
ATOM 712 N N . ASP A 1 91 ? -16.800 5.703 19.587 1.00 80.56 91 ASP A N 1
ATOM 713 C CA . ASP A 1 91 ? -17.942 6.316 18.901 1.00 80.56 91 ASP A CA 1
ATOM 714 C C . ASP A 1 91 ? -17.562 7.437 17.908 1.00 80.56 91 ASP A C 1
ATOM 716 O O . ASP A 1 91 ? -18.423 7.984 17.216 1.00 80.56 91 ASP A O 1
ATOM 720 N N . ALA A 1 92 ? -16.278 7.780 17.792 1.00 85.56 92 ALA A N 1
ATOM 721 C CA . ALA A 1 92 ? -15.820 8.849 16.915 1.00 85.56 92 ALA A CA 1
ATOM 722 C C . ALA A 1 92 ? -15.915 8.467 15.427 1.00 85.56 92 ALA A C 1
ATOM 724 O O . ALA A 1 92 ? -15.381 7.445 14.993 1.00 85.56 92 ALA A O 1
ATOM 725 N N . TRP A 1 93 ? -16.500 9.342 14.600 1.00 83.25 93 TRP A N 1
ATOM 726 C CA . TRP A 1 93 ? -16.633 9.111 13.150 1.00 83.25 93 TRP A CA 1
ATOM 727 C C . TRP A 1 93 ? -15.281 8.895 12.445 1.00 83.25 93 TRP A C 1
ATOM 729 O O . TRP A 1 93 ? -15.183 8.104 11.504 1.00 83.25 93 TRP A O 1
ATOM 739 N N . TYR A 1 94 ? -14.231 9.570 12.923 1.00 85.56 94 TYR A N 1
ATOM 740 C CA . TYR A 1 94 ? -12.878 9.512 12.372 1.00 85.56 94 TYR A CA 1
ATOM 741 C C . TYR A 1 94 ? -12.096 8.270 12.814 1.00 85.56 94 TYR A C 1
ATOM 743 O O . TYR A 1 94 ? -11.029 8.019 12.268 1.00 85.56 94 TYR A O 1
ATOM 751 N N . ARG A 1 95 ? -12.633 7.437 13.719 1.00 88.06 95 ARG A N 1
ATOM 752 C CA . ARG A 1 95 ? -12.021 6.151 14.106 1.00 88.06 95 ARG A CA 1
ATOM 753 C C . ARG A 1 95 ? -11.914 5.165 12.935 1.00 88.06 95 ARG A C 1
ATOM 755 O O . ARG A 1 95 ? -11.140 4.214 12.977 1.00 88.06 95 ARG A O 1
ATOM 762 N N . ARG A 1 96 ? -12.682 5.411 11.871 1.00 92.00 96 ARG A N 1
ATOM 763 C CA . ARG A 1 96 ? -12.607 4.689 10.595 1.00 92.00 96 ARG A CA 1
ATOM 764 C C . ARG A 1 96 ? -11.368 5.048 9.777 1.00 92.00 96 ARG A C 1
ATOM 766 O O . ARG A 1 96 ? -11.019 4.293 8.877 1.00 92.00 96 ARG A O 1
ATOM 773 N N . LEU A 1 97 ? -10.722 6.182 10.059 1.00 96.06 97 LEU A N 1
ATOM 774 C CA . LEU A 1 97 ? -9.459 6.544 9.428 1.00 96.06 97 LEU A CA 1
ATOM 775 C C . LEU A 1 97 ? -8.330 5.700 10.010 1.00 96.06 97 LEU A C 1
ATOM 777 O O . LEU A 1 97 ? -8.264 5.466 11.218 1.00 96.06 97 LEU A O 1
ATOM 781 N N . PHE A 1 98 ? -7.425 5.278 9.140 1.00 96.31 98 PHE A N 1
ATOM 782 C CA . PHE A 1 98 ? -6.241 4.541 9.531 1.00 96.31 98 PHE A CA 1
ATOM 783 C C . PHE A 1 98 ? -5.020 5.008 8.750 1.00 96.31 98 PHE A C 1
ATOM 785 O O . PHE A 1 98 ? -5.118 5.484 7.618 1.00 96.31 98 PHE A O 1
ATOM 792 N N . PHE A 1 99 ? -3.860 4.815 9.363 1.00 97.94 99 PHE A N 1
ATOM 793 C CA . PHE A 1 99 ? -2.570 4.916 8.702 1.00 97.94 99 PHE A CA 1
ATOM 794 C C . PHE A 1 99 ? -1.832 3.591 8.862 1.00 97.94 99 PHE A C 1
ATOM 796 O O . PHE A 1 99 ? -1.643 3.143 9.986 1.00 97.94 99 PHE A O 1
ATOM 803 N N . SER A 1 100 ? -1.424 2.961 7.768 1.00 98.31 100 SER A N 1
ATOM 804 C CA . SER A 1 100 ? -0.607 1.745 7.783 1.00 98.31 100 SER A CA 1
ATOM 805 C C . SER A 1 100 ? 0.782 2.029 7.230 1.00 98.31 100 SER A C 1
ATOM 807 O O . SER A 1 100 ? 0.935 2.815 6.289 1.00 98.31 100 SER A O 1
ATOM 809 N N . PHE A 1 101 ? 1.787 1.397 7.829 1.00 98.44 101 PHE A N 1
ATOM 810 C CA . PHE A 1 101 ? 3.164 1.431 7.364 1.00 98.44 101 PHE A CA 1
ATOM 811 C C . PHE A 1 101 ? 3.776 0.034 7.409 1.00 98.44 101 PHE A C 1
ATOM 813 O O . PHE A 1 101 ? 3.823 -0.605 8.463 1.00 98.44 101 PHE A O 1
ATOM 820 N N . GLN A 1 102 ? 4.279 -0.419 6.262 1.00 98.56 102 GLN A N 1
ATOM 821 C CA . GLN A 1 102 ? 4.767 -1.777 6.070 1.00 98.56 102 GLN A CA 1
ATOM 822 C C . GLN A 1 102 ? 6.088 -1.766 5.287 1.00 98.56 102 GLN A C 1
ATOM 824 O O . GLN A 1 102 ? 6.120 -1.279 4.152 1.00 98.56 102 GLN A O 1
ATOM 829 N N . PRO A 1 103 ? 7.195 -2.316 5.815 1.00 97.81 103 PRO A N 1
ATOM 830 C CA . PRO A 1 103 ? 8.270 -2.792 4.954 1.00 97.81 103 PRO A CA 1
ATOM 831 C C . PRO A 1 103 ? 7.739 -3.872 4.005 1.00 97.81 103 PRO A C 1
ATOM 833 O O . PRO A 1 103 ? 6.897 -4.696 4.368 1.00 97.81 103 PRO A O 1
ATOM 836 N N . SER A 1 104 ? 8.241 -3.864 2.777 1.00 97.44 104 SER A N 1
ATOM 837 C CA . SER A 1 104 ? 7.770 -4.736 1.709 1.00 97.44 104 SER A CA 1
ATOM 838 C C . SER A 1 104 ? 8.918 -5.296 0.886 1.00 97.44 104 SER A C 1
ATOM 840 O O . SER A 1 104 ? 9.960 -4.660 0.737 1.00 97.44 104 SER A O 1
ATOM 842 N N . LEU A 1 105 ? 8.712 -6.498 0.361 1.00 98.00 105 LEU A N 1
ATOM 843 C CA . LEU A 1 105 ? 9.579 -7.173 -0.593 1.00 98.00 105 LEU A CA 1
ATOM 844 C C . LEU A 1 105 ? 8.802 -7.400 -1.880 1.00 98.00 105 LEU A C 1
ATOM 846 O O . LEU A 1 105 ? 7.609 -7.706 -1.831 1.00 98.00 105 LEU A O 1
ATOM 850 N N . HIS A 1 106 ? 9.472 -7.295 -3.024 1.00 97.25 106 HIS A N 1
ATOM 851 C CA . HIS A 1 106 ? 8.808 -7.501 -4.303 1.00 97.25 106 HIS A CA 1
ATOM 852 C C . HIS A 1 106 ? 9.712 -8.075 -5.397 1.00 97.25 106 HIS A C 1
ATOM 854 O O . HIS A 1 106 ? 10.944 -8.057 -5.317 1.00 97.25 106 HIS A O 1
ATOM 860 N N . THR A 1 107 ? 9.070 -8.599 -6.438 1.00 96.69 107 THR A N 1
ATOM 861 C CA . THR A 1 107 ? 9.698 -9.009 -7.698 1.00 96.69 107 THR A CA 1
ATOM 862 C C . THR A 1 107 ? 9.660 -7.873 -8.716 1.00 96.69 107 THR A C 1
ATOM 864 O O . THR A 1 107 ? 8.903 -6.920 -8.552 1.00 96.69 107 THR A O 1
ATOM 867 N N . GLY A 1 108 ? 10.425 -8.005 -9.804 1.00 94.44 108 GLY A N 1
ATOM 868 C CA . GLY A 1 108 ? 10.476 -7.000 -10.872 1.00 94.44 108 GLY A CA 1
ATOM 869 C C . GLY A 1 108 ? 11.173 -5.709 -10.437 1.00 94.44 108 GLY A C 1
ATOM 870 O O . GLY A 1 108 ? 11.354 -5.456 -9.246 1.00 94.44 108 GLY A O 1
ATOM 871 N N . ARG A 1 109 ? 11.639 -4.910 -11.402 1.00 95.12 109 ARG A N 1
ATOM 872 C CA . ARG A 1 109 ? 12.248 -3.602 -11.117 1.00 95.12 109 ARG A CA 1
ATOM 873 C C . ARG A 1 109 ? 11.836 -2.570 -12.154 1.00 95.12 109 ARG A C 1
ATOM 875 O O . ARG A 1 109 ? 12.151 -2.692 -13.337 1.00 95.12 109 ARG A O 1
ATOM 882 N N . THR A 1 110 ? 11.199 -1.501 -11.693 1.00 93.81 110 THR A N 1
ATOM 883 C CA . THR A 1 110 ? 10.749 -0.395 -12.540 1.00 93.81 110 THR A CA 1
ATOM 884 C C . THR A 1 110 ? 11.454 0.912 -12.187 1.00 93.81 110 THR A C 1
ATOM 886 O O . THR A 1 110 ? 12.278 1.000 -11.279 1.00 93.81 110 THR A O 1
ATOM 889 N N . GLN A 1 111 ? 11.133 1.973 -12.923 1.00 92.81 111 GLN A N 1
ATOM 890 C CA . GLN A 1 111 ? 11.527 3.340 -12.574 1.00 92.81 111 GLN A CA 1
ATOM 891 C C . GLN A 1 111 ? 10.910 3.840 -11.257 1.00 92.81 111 GLN A C 1
ATOM 893 O O . GLN A 1 111 ? 11.391 4.846 -10.723 1.00 92.81 111 GLN A O 1
ATOM 898 N N . GLY A 1 112 ? 9.831 3.201 -10.795 1.00 90.31 112 GLY A N 1
ATOM 899 C CA . GLY A 1 112 ? 9.151 3.502 -9.537 1.00 90.31 112 GLY A CA 1
ATOM 900 C C . GLY A 1 112 ? 9.783 2.747 -8.384 1.00 90.31 112 GLY A C 1
ATOM 901 O O . GLY A 1 112 ? 10.191 3.381 -7.415 1.00 90.31 112 GLY A O 1
ATOM 902 N N . LEU A 1 113 ? 9.919 1.430 -8.564 1.00 94.25 113 LEU A N 1
ATOM 903 C CA . LEU A 1 113 ? 10.360 0.453 -7.570 1.00 94.25 113 LEU A CA 1
ATOM 904 C C . LEU A 1 113 ? 11.612 -0.257 -8.099 1.00 94.25 113 LEU A C 1
ATOM 906 O O . LEU A 1 113 ? 11.522 -1.232 -8.848 1.00 94.25 113 LEU A O 1
ATOM 910 N N . SER A 1 114 ? 12.792 0.295 -7.815 1.00 93.31 114 SER A N 1
ATOM 911 C CA . SER A 1 114 ? 14.053 -0.183 -8.410 1.00 93.31 114 SER A CA 1
ATOM 912 C C . SER A 1 114 ? 14.863 -1.119 -7.517 1.00 93.31 114 SER A C 1
ATOM 914 O O . SER A 1 114 ? 15.845 -1.709 -7.981 1.00 93.31 114 SER A O 1
ATOM 916 N N . SER A 1 115 ? 14.476 -1.258 -6.252 1.00 93.50 115 SER A N 1
ATOM 917 C CA . SER A 1 115 ? 15.062 -2.207 -5.302 1.00 93.50 115 SER A CA 1
ATOM 918 C C . SER A 1 115 ? 14.272 -3.518 -5.299 1.00 93.50 115 SER A C 1
ATOM 920 O O . SER A 1 115 ? 13.414 -3.737 -6.139 1.00 93.50 115 SER A O 1
ATOM 922 N N . SER A 1 116 ? 14.642 -4.458 -4.429 1.00 93.25 116 SER A N 1
ATOM 923 C CA . SER A 1 116 ? 13.796 -5.618 -4.092 1.00 93.25 116 SER A CA 1
ATOM 924 C C . SER A 1 116 ? 13.024 -5.418 -2.788 1.00 93.25 116 SER A C 1
ATOM 926 O O . SER A 1 116 ? 12.334 -6.329 -2.337 1.00 93.25 116 SER A O 1
ATOM 928 N N . TYR A 1 117 ? 13.209 -4.264 -2.148 1.00 94.75 117 TYR A N 1
ATOM 929 C CA . TYR A 1 117 ? 12.591 -3.881 -0.895 1.00 94.75 117 TYR A CA 1
ATOM 930 C C . TYR A 1 117 ? 12.106 -2.439 -1.005 1.00 94.75 117 TYR A C 1
ATOM 932 O O . TYR A 1 117 ? 12.778 -1.598 -1.596 1.00 94.75 117 TYR A O 1
ATOM 940 N N . GLU A 1 118 ? 10.951 -2.156 -0.426 1.00 96.88 118 GLU A N 1
ATOM 941 C CA . GLU A 1 118 ? 10.310 -0.842 -0.466 1.00 96.88 118 GLU A CA 1
ATOM 942 C C . GLU A 1 118 ? 9.542 -0.630 0.847 1.00 96.88 118 GLU A C 1
ATOM 944 O O . GLU A 1 118 ? 9.328 -1.569 1.620 1.00 96.88 118 GLU A O 1
ATOM 949 N N . PHE A 1 119 ? 9.080 0.587 1.098 1.00 97.44 119 PHE A N 1
ATOM 950 C CA . PHE A 1 119 ? 8.147 0.903 2.172 1.00 97.44 119 PHE A CA 1
ATOM 951 C C . PHE A 1 119 ? 6.788 1.228 1.576 1.00 97.44 119 PHE A C 1
ATOM 953 O O . PHE A 1 119 ? 6.679 2.074 0.692 1.00 97.44 119 PHE A O 1
ATOM 960 N N . THR A 1 120 ? 5.759 0.563 2.084 1.00 97.94 120 THR A N 1
ATOM 961 C CA . THR A 1 120 ? 4.361 0.801 1.742 1.00 97.94 120 THR A CA 1
ATOM 962 C C . THR A 1 120 ? 3.723 1.618 2.851 1.00 97.94 120 THR A C 1
ATOM 964 O O . THR A 1 120 ? 3.699 1.188 4.003 1.00 97.94 120 THR A O 1
ATOM 967 N N . SER A 1 121 ? 3.196 2.790 2.520 1.00 98.06 121 SER A N 1
ATOM 968 C CA . SER A 1 121 ? 2.370 3.588 3.419 1.00 98.06 121 SER A CA 1
ATOM 969 C C . SER A 1 121 ? 0.962 3.713 2.857 1.00 98.06 121 SER A C 1
ATOM 971 O O . SER A 1 121 ? 0.780 3.931 1.663 1.00 98.06 121 SER A O 1
ATOM 973 N N . THR A 1 122 ? -0.048 3.559 3.709 1.00 98.31 122 THR A N 1
ATOM 974 C CA . THR A 1 122 ? -1.454 3.687 3.310 1.00 98.31 122 THR A CA 1
ATOM 975 C C . THR A 1 122 ? -2.167 4.625 4.264 1.00 98.31 122 THR A C 1
ATOM 977 O O . THR A 1 122 ? -2.198 4.371 5.464 1.00 98.31 122 THR A O 1
ATOM 980 N N . LEU A 1 123 ? -2.768 5.688 3.740 1.00 98.00 123 LEU A N 1
ATOM 981 C CA . LEU A 1 123 ? -3.767 6.469 4.459 1.00 98.00 123 LEU A CA 1
ATOM 982 C C . LEU A 1 123 ? -5.134 6.049 3.938 1.00 98.00 123 LEU A C 1
ATOM 984 O O . LEU A 1 123 ? -5.393 6.162 2.741 1.00 98.00 123 LEU A O 1
ATOM 988 N N . GLY A 1 124 ? -6.003 5.567 4.815 1.00 97.06 124 GLY A N 1
ATOM 989 C CA . GLY A 1 124 ? -7.284 5.039 4.382 1.00 97.06 124 GLY A CA 1
ATOM 990 C C . GLY A 1 124 ? -8.424 5.308 5.337 1.00 97.06 124 GLY A C 1
ATOM 991 O O . GLY A 1 124 ? -8.259 5.807 6.449 1.00 97.06 124 GLY A O 1
ATOM 992 N N . TRP A 1 125 ? -9.607 4.965 4.856 1.00 96.31 125 TRP A N 1
ATOM 993 C CA . TRP A 1 125 ? -10.851 4.953 5.595 1.00 96.31 125 TRP A CA 1
ATOM 994 C C . TRP A 1 125 ? -11.490 3.581 5.424 1.00 96.31 125 TRP A C 1
ATOM 996 O O . TRP A 1 125 ? -11.646 3.114 4.298 1.00 96.31 125 TRP A O 1
ATOM 1006 N N . GLN A 1 126 ? -11.868 2.942 6.527 1.00 95.00 126 GLN A N 1
ATOM 1007 C CA . GLN A 1 126 ? -12.474 1.616 6.525 1.00 95.00 126 GLN A CA 1
ATOM 1008 C C . GLN A 1 126 ? -13.781 1.621 7.324 1.00 95.00 126 GLN A C 1
ATOM 1010 O O . GLN A 1 126 ? -13.803 1.861 8.533 1.00 95.00 126 GLN A O 1
ATOM 1015 N N . ALA A 1 127 ? -14.882 1.344 6.630 1.00 91.50 127 ALA A N 1
ATOM 1016 C CA . ALA A 1 127 ? -16.165 0.999 7.230 1.00 91.50 127 ALA A CA 1
ATOM 1017 C C . ALA A 1 127 ? -16.229 -0.507 7.534 1.00 91.50 127 ALA A C 1
ATOM 1019 O O . ALA A 1 127 ? -15.206 -1.177 7.626 1.00 91.50 127 ALA A O 1
ATOM 1020 N N . GLU A 1 128 ? -17.426 -1.055 7.721 1.00 90.62 128 GLU A N 1
ATOM 1021 C CA . GLU A 1 128 ? -17.640 -2.474 8.034 1.00 90.62 128 GLU A CA 1
ATOM 1022 C C . GLU A 1 128 ? -17.353 -3.415 6.853 1.00 90.62 128 GLU A C 1
ATOM 1024 O O . GLU A 1 128 ? -16.795 -4.489 7.044 1.00 90.62 128 GLU A O 1
ATOM 1029 N N . HIS A 1 129 ? -17.628 -2.981 5.624 1.00 94.56 129 HIS A N 1
ATOM 1030 C CA . HIS A 1 129 ? -17.399 -3.803 4.427 1.00 94.56 129 HIS A CA 1
ATOM 1031 C C . HIS A 1 129 ? -16.650 -3.088 3.312 1.00 94.56 129 HIS A C 1
ATOM 1033 O O . HIS A 1 129 ? -16.405 -3.690 2.277 1.00 94.56 129 HIS A O 1
ATOM 1039 N N . TRP A 1 130 ? -16.301 -1.817 3.498 1.00 95.81 130 TRP A N 1
ATOM 1040 C CA . TRP A 1 130 ? -15.731 -0.987 2.442 1.00 95.81 130 TRP A CA 1
ATOM 1041 C C . TRP A 1 130 ? -14.484 -0.274 2.927 1.00 95.81 130 TRP A C 1
ATOM 1043 O O . TRP A 1 130 ? -14.457 0.239 4.050 1.00 95.81 130 TRP A O 1
ATOM 1053 N N . MET A 1 131 ? -13.495 -0.194 2.046 1.00 95.88 131 MET A N 1
ATOM 1054 C CA . MET A 1 131 ? -12.242 0.508 2.266 1.00 95.88 131 MET A CA 1
ATOM 1055 C C . MET A 1 131 ? -11.966 1.460 1.103 1.00 95.88 131 MET A C 1
ATOM 1057 O O . MET A 1 131 ? -12.212 1.136 -0.058 1.00 95.88 131 MET A O 1
ATOM 1061 N N . LEU A 1 132 ? -11.468 2.647 1.440 1.00 97.44 132 LEU A N 1
ATOM 1062 C CA . LEU A 1 132 ? -10.865 3.594 0.510 1.00 97.44 132 LEU A CA 1
ATOM 1063 C C . LEU A 1 132 ? -9.449 3.890 0.991 1.00 97.44 132 LEU A C 1
ATOM 1065 O O . LEU A 1 132 ? -9.248 4.108 2.188 1.00 97.44 132 LEU A O 1
ATOM 1069 N N . GLY A 1 133 ? -8.478 3.933 0.082 1.00 97.25 133 GLY A N 1
ATOM 1070 C CA . GLY A 1 133 ? -7.079 4.113 0.452 1.00 97.25 133 GLY A CA 1
ATOM 1071 C C . GLY A 1 133 ? -6.274 4.903 -0.561 1.00 97.25 133 GLY A C 1
ATOM 1072 O O . GLY A 1 133 ? -6.424 4.736 -1.767 1.00 97.25 133 GLY A O 1
ATOM 1073 N N . LEU A 1 134 ? -5.371 5.727 -0.046 1.00 97.44 134 LEU A N 1
ATOM 1074 C CA . LEU A 1 134 ? -4.235 6.254 -0.783 1.00 97.44 134 LEU A CA 1
ATOM 1075 C C . LEU A 1 134 ? -2.997 5.486 -0.339 1.00 97.44 134 LEU A C 1
ATOM 1077 O O . LEU A 1 134 ? -2.616 5.566 0.831 1.00 97.44 134 LEU A O 1
ATOM 1081 N N . ARG A 1 135 ? -2.385 4.741 -1.260 1.00 97.62 135 ARG A N 1
ATOM 1082 C CA . ARG A 1 135 ? -1.187 3.941 -0.987 1.00 97.62 135 ARG A CA 1
ATOM 1083 C C . ARG A 1 135 ? 0.009 4.515 -1.729 1.00 97.62 135 ARG A C 1
ATOM 1085 O O . ARG A 1 135 ? -0.076 4.786 -2.923 1.00 97.62 135 ARG A O 1
ATOM 1092 N N . HIS A 1 136 ? 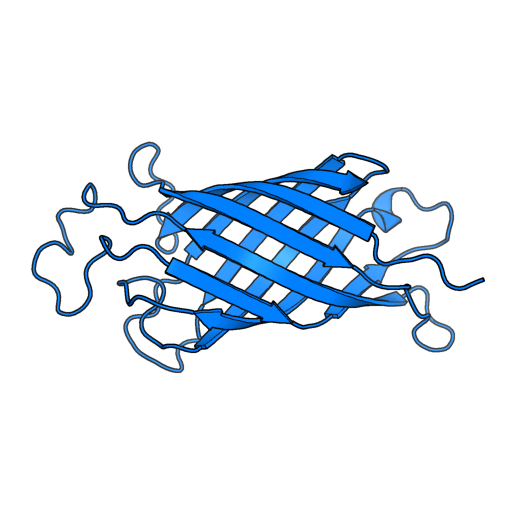1.116 4.692 -1.022 1.00 96.94 136 HIS A N 1
ATOM 1093 C CA . HIS A 1 136 ? 2.398 5.078 -1.590 1.00 96.94 136 HIS A CA 1
ATOM 1094 C C . HIS A 1 136 ? 3.429 3.982 -1.333 1.00 96.94 136 HIS A C 1
ATOM 1096 O O . HIS A 1 136 ? 3.537 3.486 -0.213 1.00 96.94 136 HIS A O 1
ATOM 1102 N N . ILE A 1 137 ? 4.194 3.619 -2.361 1.00 96.81 137 ILE A N 1
ATOM 1103 C CA . ILE A 1 137 ? 5.267 2.626 -2.263 1.00 96.81 137 ILE A CA 1
ATOM 1104 C C . ILE A 1 137 ? 6.558 3.238 -2.788 1.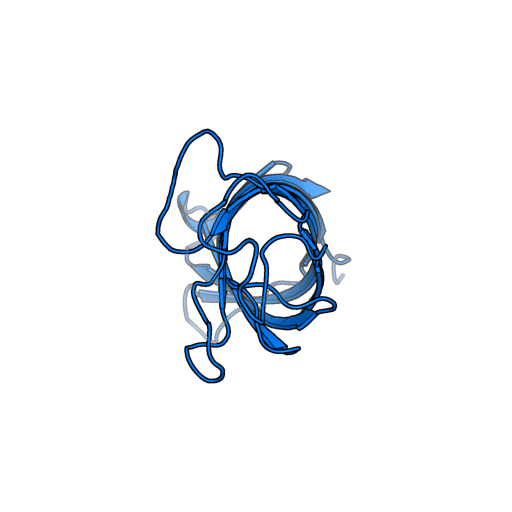00 96.81 137 ILE A C 1
ATOM 1106 O O . ILE A 1 137 ? 6.600 3.698 -3.930 1.00 96.81 137 ILE A O 1
ATOM 1110 N N . SER A 1 138 ? 7.600 3.264 -1.958 1.00 94.94 138 SER A N 1
ATOM 1111 C CA . SER A 1 138 ? 8.939 3.706 -2.360 1.00 94.94 138 SER A CA 1
ATOM 1112 C C . SER A 1 138 ? 10.026 3.251 -1.385 1.00 94.94 138 SER A C 1
ATOM 1114 O O . SER A 1 138 ? 9.755 2.927 -0.231 1.00 94.94 138 SER A O 1
ATOM 1116 N N . ASN A 1 139 ? 11.290 3.296 -1.803 1.00 93.75 139 ASN A N 1
ATOM 1117 C CA . ASN A 1 139 ? 12.419 2.845 -0.987 1.00 93.75 139 ASN A CA 1
ATOM 1118 C C . ASN A 1 139 ? 13.017 3.972 -0.141 1.00 93.75 139 ASN A C 1
ATOM 1120 O O . ASN A 1 139 ? 14.127 3.837 0.369 1.00 93.75 139 ASN A O 1
ATOM 1124 N N . GLY A 1 140 ? 12.320 5.108 -0.024 1.00 89.50 140 GLY A N 1
ATOM 1125 C CA . GLY A 1 140 ? 12.800 6.266 0.732 1.00 89.50 140 GLY A CA 1
ATOM 1126 C C . GLY A 1 140 ? 14.102 6.864 0.187 1.00 89.50 140 GLY A C 1
ATOM 1127 O O . GLY A 1 140 ? 14.877 7.423 0.955 1.00 89.50 140 GLY A O 1
ATOM 1128 N N . PHE A 1 141 ? 14.350 6.739 -1.122 1.00 87.75 141 PHE A N 1
ATOM 1129 C CA . PHE A 1 141 ? 15.574 7.166 -1.814 1.00 87.75 141 PHE A CA 1
ATOM 1130 C C . PHE A 1 141 ? 16.839 6.368 -1.465 1.00 87.75 141 PHE A C 1
ATOM 1132 O O . PHE A 1 141 ? 17.944 6.801 -1.794 1.00 87.75 141 PHE A O 1
ATOM 1139 N N . LEU A 1 142 ? 16.698 5.183 -0.867 1.00 91.31 142 LEU A N 1
ATOM 1140 C CA . LEU A 1 142 ? 17.825 4.294 -0.574 1.00 91.31 142 LEU A CA 1
ATOM 1141 C C . LEU A 1 142 ? 18.422 3.654 -1.837 1.00 91.31 142 LEU A C 1
ATOM 1143 O O . LEU A 1 142 ? 19.592 3.271 -1.830 1.00 91.31 142 LEU A O 1
ATOM 1147 N N . HIS A 1 143 ? 17.649 3.543 -2.922 1.00 93.81 143 HIS A N 1
ATOM 1148 C CA . HIS A 1 143 ? 18.132 3.017 -4.198 1.00 93.81 143 HIS A CA 1
ATOM 1149 C C . HIS A 1 143 ? 17.502 3.751 -5.389 1.00 93.81 143 HIS A C 1
ATOM 1151 O O . HIS A 1 143 ? 16.288 3.913 -5.474 1.00 93.81 143 HIS A O 1
ATOM 1157 N N . MET A 1 144 ? 18.324 4.187 -6.346 1.00 91.38 144 MET A N 1
ATOM 1158 C CA . MET A 1 144 ? 17.856 4.937 -7.516 1.00 91.38 144 MET A CA 1
ATOM 1159 C C . MET A 1 144 ? 17.681 4.032 -8.743 1.00 91.38 144 MET A C 1
ATOM 1161 O O . MET A 1 144 ? 18.508 3.147 -8.979 1.00 91.38 144 MET A O 1
ATOM 1165 N N . PRO A 1 145 ? 16.682 4.296 -9.603 1.00 91.00 145 PRO A N 1
ATOM 1166 C CA . PRO A 1 145 ? 15.664 5.349 -9.519 1.00 91.00 145 PRO A CA 1
ATOM 1167 C C . PRO A 1 145 ? 14.549 5.036 -8.503 1.00 91.00 145 PRO A C 1
ATOM 1169 O O . PRO A 1 145 ? 14.072 3.913 -8.443 1.00 91.00 145 PRO A O 1
ATOM 1172 N N . ASN A 1 146 ? 14.084 6.036 -7.755 1.00 90.75 146 ASN A N 1
ATOM 1173 C CA . ASN A 1 146 ? 12.980 5.888 -6.800 1.00 90.75 146 ASN A CA 1
ATOM 1174 C C . ASN A 1 146 ? 11.902 6.936 -7.077 1.00 90.75 146 ASN A C 1
ATOM 1176 O O . ASN A 1 146 ? 11.810 7.946 -6.379 1.00 90.75 146 ASN A O 1
ATOM 1180 N N . ARG A 1 147 ? 11.126 6.756 -8.151 1.00 91.94 147 ARG A N 1
ATOM 1181 C CA . ARG A 1 147 ? 9.964 7.637 -8.364 1.00 91.94 147 ARG A CA 1
ATOM 1182 C C . ARG A 1 147 ? 8.826 7.303 -7.415 1.00 91.94 147 ARG A C 1
ATOM 1184 O O . ARG A 1 147 ? 8.024 8.188 -7.144 1.00 91.94 147 ARG A O 1
ATOM 1191 N N . GLY A 1 148 ? 8.792 6.074 -6.912 1.00 93.00 148 GLY A N 1
ATOM 1192 C CA . GLY A 1 148 ? 7.683 5.549 -6.145 1.00 93.00 148 GLY A CA 1
ATOM 1193 C C . GLY A 1 148 ? 6.425 5.354 -6.986 1.00 93.00 148 GLY A C 1
ATOM 1194 O O . GLY A 1 148 ? 6.328 5.792 -8.136 1.00 93.00 148 GLY A O 1
ATOM 1195 N N . GLU A 1 149 ? 5.457 4.691 -6.381 1.00 95.00 149 GLU A N 1
ATOM 1196 C CA . GLU A 1 149 ? 4.133 4.439 -6.934 1.00 95.00 149 GLU A CA 1
ATOM 1197 C C . GLU A 1 149 ? 3.086 5.014 -5.981 1.00 95.00 149 GLU A C 1
ATOM 1199 O O . GLU A 1 149 ? 3.166 4.805 -4.772 1.00 95.00 149 GLU A O 1
ATOM 1204 N N . ASN A 1 150 ? 2.124 5.760 -6.518 1.00 95.31 150 ASN A N 1
ATOM 1205 C CA . ASN A 1 150 ? 0.989 6.312 -5.787 1.00 95.31 150 ASN A CA 1
ATOM 1206 C C . ASN A 1 150 ? -0.293 5.683 -6.309 1.00 95.31 150 ASN A C 1
ATOM 1208 O O . ASN A 1 150 ? -0.485 5.606 -7.518 1.00 95.31 150 ASN A O 1
ATOM 1212 N N . MET A 1 151 ? -1.179 5.261 -5.418 1.00 95.38 151 MET A N 1
ATOM 1213 C CA . MET A 1 151 ? -2.367 4.502 -5.784 1.00 95.38 151 MET A CA 1
ATOM 1214 C C . MET A 1 151 ? -3.597 5.058 -5.093 1.00 95.38 151 MET A C 1
ATOM 1216 O O . MET A 1 151 ? -3.537 5.437 -3.922 1.00 95.38 151 MET A O 1
ATOM 1220 N N . LEU A 1 152 ? -4.713 5.032 -5.813 1.00 95.06 152 LEU A N 1
ATOM 1221 C CA . LEU A 1 152 ? -6.045 5.153 -5.239 1.00 95.06 152 LEU A CA 1
ATOM 1222 C C . LEU A 1 152 ? -6.690 3.770 -5.261 1.00 95.06 152 LEU A C 1
ATOM 1224 O O . LEU A 1 152 ? -6.781 3.153 -6.320 1.00 95.06 152 LEU A O 1
ATOM 1228 N N . LEU A 1 153 ? -7.119 3.301 -4.095 1.00 97.69 153 LEU A N 1
ATOM 1229 C CA . LEU A 1 153 ? -7.632 1.955 -3.884 1.00 97.69 153 LEU A CA 1
ATOM 1230 C C . LEU A 1 153 ? -9.056 1.999 -3.342 1.00 97.69 153 LEU A C 1
ATOM 1232 O O . LEU A 1 153 ? -9.391 2.829 -2.491 1.00 97.69 153 LEU A O 1
ATOM 1236 N N . VAL A 1 154 ? -9.867 1.062 -3.820 1.00 98.25 154 VAL A N 1
ATOM 1237 C CA . VAL A 1 154 ? -11.184 0.735 -3.276 1.00 98.25 154 VAL A CA 1
ATOM 1238 C C . VAL A 1 154 ? -11.189 -0.747 -2.944 1.00 98.25 154 VAL A C 1
ATOM 1240 O O . VAL A 1 154 ? -10.713 -1.558 -3.738 1.00 98.25 154 VAL A O 1
ATOM 1243 N N . GLY A 1 155 ? -11.729 -1.111 -1.786 1.00 97.75 155 GLY A N 1
ATOM 1244 C CA . GLY A 1 155 ? -11.750 -2.498 -1.348 1.00 97.75 155 GLY A CA 1
ATOM 1245 C C . GLY A 1 155 ? -13.023 -2.916 -0.637 1.00 97.75 155 GLY A C 1
ATOM 1246 O O . GLY A 1 155 ? -13.809 -2.084 -0.176 1.00 97.75 155 GLY A O 1
ATOM 1247 N N . VAL A 1 156 ? -13.189 -4.234 -0.553 1.00 98.00 156 VAL A N 1
ATOM 1248 C CA . VAL A 1 156 ? -14.249 -4.904 0.200 1.00 98.00 156 VAL A CA 1
ATOM 1249 C C . VAL A 1 156 ? -13.621 -5.678 1.348 1.00 98.00 156 VAL A C 1
ATOM 1251 O O . VAL A 1 156 ? -12.628 -6.375 1.142 1.00 98.00 156 VAL A O 1
ATOM 1254 N N . THR A 1 157 ? -14.217 -5.569 2.533 1.00 96.12 157 THR A N 1
ATOM 1255 C CA . THR A 1 157 ? -13.725 -6.186 3.768 1.00 96.12 157 THR A CA 1
ATOM 1256 C C . THR A 1 157 ? -14.732 -7.188 4.341 1.00 96.12 157 THR A C 1
ATOM 1258 O O . THR A 1 157 ? -15.938 -6.917 4.353 1.00 96.12 157 THR A O 1
ATOM 1261 N N . PHE A 1 158 ? -14.233 -8.317 4.845 1.00 92.88 158 PHE A N 1
ATOM 1262 C CA . PHE A 1 158 ? -15.000 -9.422 5.424 1.00 92.88 158 PHE A CA 1
ATOM 1263 C C . PHE A 1 158 ? -14.385 -9.945 6.724 1.00 92.88 158 PHE A C 1
ATOM 1265 O O . PHE A 1 158 ? -13.173 -9.713 6.961 1.00 92.88 158 PHE A O 1
#

pLDDT: mean 91.63, std 9.34, range [42.81, 98.62]

Foldseek 3Di:
DFDFWKKKKKKWWKAFFPDPDVPRTWIKIKMKTWGDWDDDPPFQKIKTKMKMWMKTAADDPPVVQNPPPFARHDIKTKIWIWMKMAGDDPPDPRSQWIKTKTWMAIDGAHLARHDRIWIKIWTWGDDPFKIWIWIWIFRPPPDPPHSTMIITMIMTID

Sequence (158 aa):
MAEGPRFSIEGGESFLGGYFTWNDGAPTVFAEAVFDAHPMGNSAFTWAPDITAGWIDGRDNISRFRYARYTTRDHIWMLAGGVRFQYGAPDAWYRRLFFSFQPSLHTGRTQGLSSSYEFTSTLGWQAEHWMLGLRHISNGFLHMPNRGENMLLVGVTF

Radius of gyration: 16.42 Å; chains: 1; bounding box: 36×27×52 Å

Organism: NCBI:txid1927959